Protein AF-A0A958AH69-F1 (afdb_monomer)

Structure (mmCIF, N/CA/C/O backbone):
data_AF-A0A958AH69-F1
#
_entry.id   AF-A0A958AH69-F1
#
loop_
_atom_site.group_PDB
_atom_site.id
_atom_site.type_symbol
_atom_site.label_atom_id
_atom_site.label_alt_id
_atom_site.label_comp_id
_atom_site.label_asym_id
_atom_site.label_entity_id
_atom_site.label_seq_id
_atom_site.pdbx_PDB_ins_code
_atom_site.Cartn_x
_atom_site.Cartn_y
_atom_site.Cartn_z
_atom_site.occupancy
_atom_site.B_iso_or_equiv
_atom_site.auth_seq_id
_atom_site.auth_comp_id
_atom_site.auth_asym_id
_atom_site.auth_atom_id
_atom_site.pdbx_PDB_model_num
ATOM 1 N N . MET A 1 1 ? 17.940 11.706 -36.172 1.00 47.34 1 MET A N 1
ATOM 2 C CA . MET A 1 1 ? 18.235 10.397 -35.545 1.00 47.34 1 MET A CA 1
ATOM 3 C C . MET A 1 1 ? 17.257 10.186 -34.392 1.00 47.34 1 MET A C 1
ATOM 5 O O . MET A 1 1 ? 17.503 10.653 -33.289 1.00 47.34 1 MET A O 1
ATOM 9 N N . GLU A 1 2 ? 16.115 9.539 -34.654 1.00 61.28 2 GLU A N 1
ATOM 10 C CA . GLU A 1 2 ? 15.087 9.186 -33.654 1.00 61.28 2 GLU A CA 1
ATOM 11 C C . GLU A 1 2 ? 15.521 7.996 -32.783 1.00 61.28 2 GLU A C 1
ATOM 13 O O . GLU A 1 2 ? 14.848 6.970 -32.684 1.00 61.28 2 GLU A O 1
ATOM 18 N N . ILE A 1 3 ? 16.678 8.109 -32.132 1.00 58.69 3 ILE A N 1
ATOM 19 C CA . ILE A 1 3 ? 17.158 7.053 -31.234 1.00 58.69 3 ILE A CA 1
ATOM 20 C C . ILE A 1 3 ? 16.185 6.884 -30.046 1.00 58.69 3 ILE A C 1
ATOM 22 O O . ILE A 1 3 ? 16.067 5.796 -29.497 1.00 58.69 3 ILE A O 1
ATOM 26 N N . GLY A 1 4 ? 15.396 7.910 -29.702 1.00 65.88 4 GLY A N 1
ATOM 27 C CA . GLY A 1 4 ? 14.497 7.896 -28.545 1.00 65.88 4 GLY A CA 1
ATOM 28 C C . GLY A 1 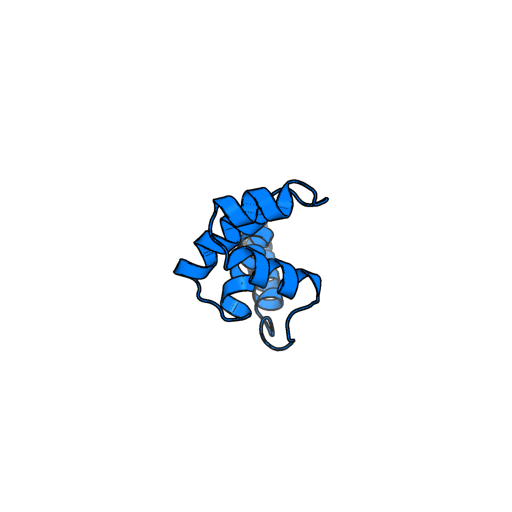4 ? 13.265 6.984 -28.640 1.00 65.88 4 GLY A C 1
ATOM 29 O O . GLY A 1 4 ? 12.793 6.529 -27.604 1.00 65.88 4 GLY A O 1
ATOM 30 N N . SER A 1 5 ? 12.731 6.688 -29.833 1.00 82.88 5 SER A N 1
ATOM 31 C CA . SER A 1 5 ? 11.445 5.969 -29.946 1.00 82.88 5 SER A CA 1
ATOM 32 C C . SER A 1 5 ? 11.568 4.484 -29.578 1.00 82.88 5 SER A C 1
ATOM 34 O O . SER A 1 5 ? 10.798 3.969 -28.770 1.00 82.88 5 SER A O 1
ATOM 36 N N . ARG A 1 6 ? 12.597 3.794 -30.086 1.00 89.38 6 ARG A N 1
ATOM 37 C CA . ARG A 1 6 ? 12.795 2.350 -29.848 1.00 89.38 6 ARG A CA 1
ATOM 38 C C . ARG A 1 6 ? 13.079 2.035 -28.379 1.00 89.38 6 ARG A C 1
ATOM 40 O O . ARG A 1 6 ? 12.509 1.092 -27.843 1.00 89.38 6 ARG A O 1
ATOM 47 N N . TRP A 1 7 ? 13.906 2.843 -27.714 1.00 92.31 7 TRP A N 1
ATOM 48 C CA . TRP A 1 7 ? 14.200 2.666 -26.289 1.00 92.31 7 TRP A CA 1
ATOM 49 C C . TRP A 1 7 ? 12.981 2.917 -25.403 1.00 92.31 7 TRP A C 1
ATOM 51 O O . TRP A 1 7 ? 12.783 2.182 -24.442 1.00 92.31 7 TRP A O 1
ATOM 61 N N . ARG A 1 8 ? 12.121 3.885 -25.753 1.00 92.38 8 ARG A N 1
ATOM 62 C CA . ARG A 1 8 ?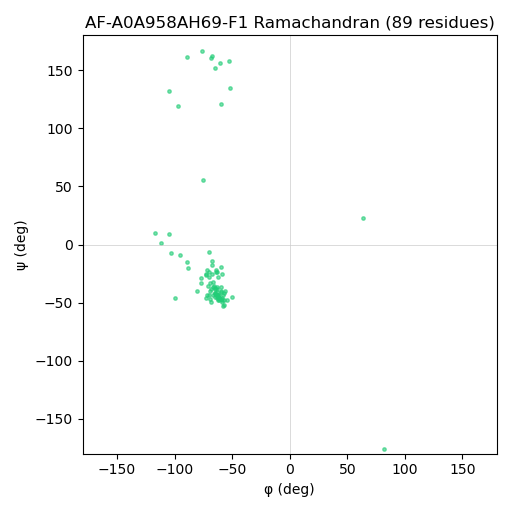 10.846 4.098 -25.048 1.00 92.38 8 ARG A CA 1
ATOM 63 C C . ARG A 1 8 ? 9.967 2.853 -25.102 1.00 92.38 8 ARG A C 1
ATOM 65 O O . ARG A 1 8 ? 9.489 2.415 -24.064 1.00 92.38 8 ARG A O 1
ATOM 72 N N . TRP A 1 9 ? 9.806 2.247 -26.277 1.00 94.25 9 TRP A N 1
ATOM 73 C CA . TRP A 1 9 ? 9.013 1.021 -26.416 1.00 94.25 9 TRP A CA 1
ATOM 74 C C . TRP A 1 9 ? 9.619 -0.172 -25.680 1.00 94.25 9 TRP A C 1
ATOM 76 O O . TRP A 1 9 ? 8.882 -0.947 -25.078 1.00 94.25 9 TRP A O 1
ATOM 86 N N . LEU A 1 10 ? 10.949 -0.299 -25.670 1.00 95.38 10 LEU A N 1
ATOM 87 C CA . LEU A 1 10 ? 11.629 -1.325 -24.876 1.00 95.38 10 LEU A CA 1
ATOM 88 C C . LEU A 1 10 ? 11.397 -1.128 -23.372 1.00 95.38 10 LEU A C 1
ATOM 90 O O . LEU A 1 10 ? 11.098 -2.097 -22.683 1.00 95.38 10 LEU A O 1
ATOM 94 N N . LEU A 1 11 ? 11.471 0.107 -22.866 1.00 93.00 11 LEU A N 1
ATOM 95 C CA . LEU A 1 11 ? 11.170 0.409 -21.462 1.00 93.00 11 LEU A CA 1
ATOM 96 C C . LEU A 1 11 ? 9.711 0.103 -21.114 1.00 93.00 11 LEU A C 1
ATOM 98 O O . LEU A 1 11 ? 9.453 -0.530 -20.096 1.00 93.00 11 LEU A O 1
ATOM 102 N N . VAL A 1 12 ? 8.766 0.484 -21.979 1.00 93.00 12 VAL A N 1
ATOM 103 C CA . VAL A 1 12 ? 7.345 0.142 -21.806 1.00 93.00 12 VAL A CA 1
ATOM 104 C C . VAL A 1 12 ? 7.161 -1.374 -21.754 1.00 93.00 12 VAL A C 1
ATOM 106 O O . VAL A 1 12 ? 6.490 -1.872 -20.855 1.00 93.00 12 VAL A O 1
ATOM 109 N N . LEU A 1 13 ? 7.795 -2.123 -22.661 1.00 95.25 13 LEU A N 1
ATOM 110 C CA . LEU A 1 13 ? 7.727 -3.583 -22.663 1.00 95.25 13 LEU A CA 1
ATOM 111 C C . LEU A 1 13 ? 8.295 -4.183 -21.370 1.00 95.25 13 LEU A C 1
ATOM 113 O O . LEU A 1 13 ? 7.679 -5.076 -20.795 1.00 95.25 13 LEU A O 1
ATOM 117 N N . ILE A 1 14 ? 9.436 -3.681 -20.890 1.00 93.81 14 ILE A N 1
ATOM 118 C CA . ILE A 1 14 ? 10.045 -4.131 -19.632 1.00 93.81 14 ILE A CA 1
ATOM 119 C C . ILE A 1 14 ? 9.107 -3.865 -18.452 1.00 93.81 14 ILE A C 1
ATOM 121 O O . ILE A 1 14 ? 8.893 -4.767 -17.647 1.00 93.81 14 ILE A O 1
ATOM 125 N N . LEU A 1 15 ? 8.511 -2.673 -18.361 1.00 91.88 15 LEU A N 1
ATOM 126 C CA . LEU A 1 15 ? 7.569 -2.333 -17.290 1.00 91.88 15 LEU A CA 1
ATOM 127 C C . LEU A 1 15 ? 6.311 -3.206 -17.339 1.00 91.88 15 LEU A C 1
ATOM 129 O O . LEU A 1 15 ? 5.867 -3.690 -16.301 1.00 91.88 15 LEU A O 1
ATOM 133 N N . LEU A 1 16 ? 5.772 -3.471 -18.532 1.00 93.12 16 LEU A N 1
ATOM 134 C CA . LEU A 1 16 ? 4.615 -4.353 -18.705 1.00 93.12 16 LEU A CA 1
ATOM 135 C C . LEU A 1 16 ? 4.9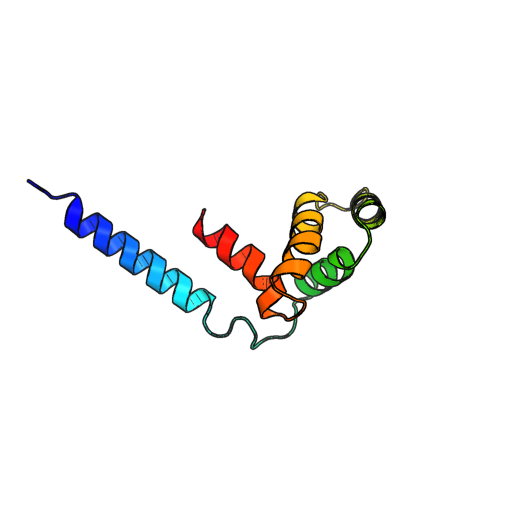28 -5.801 -18.311 1.00 93.12 16 LEU A C 1
ATOM 137 O O . LEU A 1 16 ? 4.125 -6.430 -17.626 1.00 93.12 16 LEU A O 1
ATOM 141 N N . LEU A 1 17 ? 6.097 -6.324 -18.690 1.00 95.19 17 LEU A N 1
ATOM 142 C CA . LEU A 1 17 ? 6.540 -7.659 -18.274 1.00 95.19 17 LEU A CA 1
ATOM 143 C C . LEU A 1 17 ? 6.756 -7.724 -16.759 1.00 95.19 17 LEU A C 1
ATOM 145 O O . LEU A 1 17 ? 6.296 -8.656 -16.104 1.00 95.19 17 LEU A O 1
ATOM 149 N N . ALA A 1 18 ? 7.412 -6.715 -16.191 1.00 91.88 18 ALA A N 1
ATOM 150 C CA . ALA A 1 18 ? 7.664 -6.610 -14.761 1.00 91.88 18 ALA A CA 1
ATOM 151 C C . ALA A 1 18 ? 6.361 -6.505 -13.947 1.00 91.88 18 ALA A C 1
ATOM 153 O O . ALA A 1 18 ? 6.276 -7.073 -12.855 1.00 91.88 18 ALA A O 1
ATOM 154 N N . PHE A 1 19 ? 5.349 -5.812 -14.472 1.00 93.00 19 PHE A N 1
ATOM 155 C CA . PHE A 1 19 ? 4.006 -5.759 -13.898 1.00 93.00 19 PHE A CA 1
ATOM 156 C C . PHE A 1 19 ? 3.297 -7.110 -14.004 1.00 93.00 19 PHE A C 1
ATOM 158 O O . PHE A 1 19 ? 2.824 -7.628 -12.997 1.00 93.00 19 PHE A O 1
ATOM 165 N N . GLY A 1 20 ? 3.289 -7.722 -15.193 1.00 94.31 20 GLY A N 1
ATOM 166 C CA . GLY A 1 20 ? 2.663 -9.024 -15.421 1.00 94.31 20 GLY A CA 1
ATOM 167 C C . GLY A 1 20 ? 3.218 -10.113 -14.502 1.00 94.31 20 GLY A C 1
ATOM 168 O O . GLY A 1 20 ? 2.450 -10.873 -13.921 1.00 94.31 20 GLY A O 1
ATOM 169 N N . LEU A 1 21 ? 4.537 -10.135 -14.287 1.00 94.12 21 LEU A N 1
ATOM 170 C CA . LEU A 1 21 ? 5.181 -11.068 -13.358 1.00 94.12 21 LEU A CA 1
ATOM 171 C C . LEU A 1 21 ? 4.805 -10.829 -11.889 1.00 94.12 21 LEU A C 1
ATOM 173 O O . LEU A 1 21 ? 4.746 -11.790 -11.133 1.00 94.12 21 LEU A O 1
ATOM 177 N N . ARG A 1 22 ? 4.547 -9.580 -11.475 1.00 92.50 22 ARG A N 1
ATOM 178 C CA . ARG A 1 22 ? 4.101 -9.261 -10.103 1.00 92.50 22 ARG A CA 1
ATOM 179 C C . ARG A 1 22 ? 2.629 -9.588 -9.874 1.00 92.50 22 ARG A C 1
ATOM 181 O O . ARG A 1 22 ? 2.258 -9.955 -8.768 1.00 92.50 22 ARG A O 1
ATOM 188 N N . VAL A 1 23 ? 1.799 -9.445 -10.905 1.00 95.00 23 VAL A N 1
ATOM 189 C CA . VAL A 1 23 ? 0.386 -9.854 -10.867 1.00 95.00 23 VAL A CA 1
ATOM 190 C C . VAL A 1 23 ? 0.262 -11.377 -10.857 1.00 95.00 23 VAL A C 1
ATOM 192 O O . VAL A 1 23 ? -0.627 -11.931 -10.213 1.00 95.00 23 VAL A O 1
ATOM 195 N N . HIS A 1 24 ? 1.149 -12.066 -11.575 1.00 93.62 24 HIS A N 1
ATOM 196 C CA . HIS A 1 24 ? 1.132 -13.515 -11.673 1.00 93.62 24 HIS A CA 1
ATOM 197 C C . HIS A 1 24 ? 1.291 -14.165 -10.289 1.00 93.62 24 HIS A C 1
ATOM 199 O O . HIS A 1 24 ? 2.301 -13.982 -9.614 1.00 93.62 24 HIS A O 1
ATOM 205 N N . ASN A 1 25 ? 0.299 -14.969 -9.895 1.00 92.00 25 ASN A N 1
ATOM 206 C CA . ASN A 1 25 ? 0.212 -15.661 -8.603 1.00 92.00 25 ASN A CA 1
ATOM 207 C C . ASN A 1 25 ? 0.112 -14.762 -7.359 1.00 92.00 25 ASN A C 1
ATOM 209 O O . ASN A 1 25 ? 0.396 -15.226 -6.254 1.00 92.00 25 ASN A O 1
ATOM 213 N N . LEU A 1 26 ? -0.353 -13.518 -7.504 1.00 92.75 26 LEU A N 1
ATOM 214 C CA . LEU A 1 26 ? -0.470 -12.575 -6.385 1.00 92.75 26 LEU A CA 1
ATOM 215 C C . LEU A 1 26 ? -1.396 -13.056 -5.247 1.00 92.75 26 LEU A C 1
ATOM 217 O O . LEU A 1 26 ? -1.291 -12.551 -4.139 1.00 92.75 26 LEU A O 1
ATOM 221 N N . GLU A 1 27 ? -2.282 -14.023 -5.489 1.00 93.06 27 GLU A N 1
ATOM 222 C CA . GLU A 1 27 ? -3.293 -14.523 -4.531 1.00 93.06 27 GLU A CA 1
ATOM 223 C C . GLU A 1 27 ? -3.026 -15.959 -4.061 1.00 93.06 27 GLU A C 1
ATOM 225 O O . GLU A 1 27 ? -3.838 -16.558 -3.365 1.00 93.06 27 GLU A O 1
ATOM 230 N N . VAL A 1 28 ? -1.932 -16.571 -4.521 1.00 92.06 28 VAL A N 1
ATOM 231 C CA . VAL A 1 28 ? -1.712 -18.012 -4.318 1.00 92.06 28 VAL A CA 1
ATOM 232 C C . VAL A 1 28 ? -1.254 -18.319 -2.892 1.00 92.06 28 VAL A C 1
ATOM 234 O O . VAL A 1 28 ? -1.498 -19.413 -2.386 1.00 92.06 28 VAL A O 1
ATOM 237 N N . GLN A 1 29 ? -0.571 -17.374 -2.248 1.00 91.88 29 GLN A N 1
ATOM 238 C CA . GLN A 1 29 ? -0.073 -17.529 -0.886 1.00 91.88 29 GLN A CA 1
ATOM 239 C C . GLN A 1 29 ? -0.920 -16.735 0.092 1.00 91.88 29 GLN A C 1
ATOM 241 O O . GLN A 1 29 ? -1.074 -15.532 -0.097 1.00 91.88 29 GLN A O 1
ATOM 246 N N . SER A 1 30 ? -1.319 -17.375 1.193 1.00 94.81 30 SER A N 1
ATOM 247 C CA . SER A 1 30 ? -1.926 -16.680 2.327 1.00 94.81 30 SER A CA 1
ATOM 248 C C . SER A 1 30 ? -1.078 -15.509 2.818 1.00 94.81 30 SER A C 1
ATOM 250 O O . SER A 1 30 ? 0.136 -15.472 2.595 1.00 94.81 30 SER A O 1
ATOM 252 N N . PHE A 1 31 ? -1.716 -14.564 3.509 1.00 96.25 31 PHE A N 1
ATOM 253 C CA . PHE A 1 31 ? -1.018 -13.402 4.046 1.00 96.25 31 PHE A CA 1
ATOM 254 C C . PHE A 1 31 ? 0.211 -13.771 4.872 1.00 96.25 31 PHE A C 1
ATOM 256 O O . PHE A 1 31 ? 0.171 -14.626 5.762 1.00 96.25 31 PHE A O 1
ATOM 263 N N . TRP A 1 32 ? 1.290 -13.046 4.603 1.00 96.06 32 TRP A N 1
ATOM 264 C CA . TRP A 1 32 ? 2.433 -12.990 5.496 1.00 96.06 32 TRP A CA 1
ATOM 265 C C . TRP A 1 32 ? 2.034 -12.277 6.793 1.00 96.06 32 TRP A C 1
ATOM 267 O O . TRP A 1 32 ? 1.002 -11.608 6.873 1.00 96.06 32 TRP A O 1
ATOM 277 N N . ASN A 1 33 ? 2.827 -12.441 7.852 1.00 96.38 33 ASN A N 1
ATOM 278 C CA . ASN A 1 33 ? 2.463 -11.922 9.172 1.00 96.38 33 ASN A CA 1
ATOM 279 C C . ASN A 1 33 ? 2.231 -10.396 9.163 1.00 96.38 33 ASN A C 1
ATOM 281 O O . ASN A 1 33 ? 1.267 -9.900 9.738 1.00 96.38 33 ASN A O 1
ATOM 285 N N . ASP A 1 34 ? 3.095 -9.640 8.499 1.00 94.62 34 ASP A N 1
ATOM 286 C CA . ASP A 1 34 ? 2.985 -8.189 8.338 1.00 94.62 34 ASP A CA 1
ATOM 287 C C . ASP A 1 34 ? 1.806 -7.774 7.440 1.00 94.62 34 ASP A C 1
ATOM 289 O O . ASP A 1 34 ? 1.093 -6.820 7.768 1.00 94.62 34 ASP A O 1
ATOM 293 N N . GLU A 1 35 ? 1.534 -8.521 6.366 1.00 96.75 35 GLU A N 1
ATOM 294 C CA . GLU A 1 35 ? 0.345 -8.328 5.525 1.00 96.75 35 GLU A CA 1
ATOM 295 C C . GLU A 1 35 ? -0.944 -8.540 6.329 1.00 96.75 35 GLU A C 1
ATOM 297 O O . GLU A 1 35 ? -1.850 -7.709 6.279 1.00 96.75 35 GLU A O 1
ATOM 302 N N . GLY A 1 36 ? -1.012 -9.608 7.128 1.00 96.50 36 GLY A N 1
ATOM 303 C CA . GLY A 1 36 ? -2.164 -9.923 7.972 1.00 96.50 36 GLY A CA 1
ATOM 304 C C . GLY A 1 36 ? -2.393 -8.877 9.067 1.00 96.50 36 GLY A C 1
ATOM 305 O O . GLY A 1 36 ? -3.527 -8.446 9.286 1.00 96.50 36 GLY A O 1
ATOM 306 N N . ASN A 1 37 ? -1.321 -8.404 9.712 1.00 95.25 37 ASN A N 1
ATOM 307 C CA . ASN A 1 37 ? -1.401 -7.301 10.675 1.00 95.25 37 ASN A CA 1
ATOM 308 C C . ASN A 1 37 ? -1.893 -6.009 10.009 1.00 95.25 37 ASN A C 1
ATOM 310 O O . ASN A 1 37 ? -2.777 -5.335 10.542 1.00 95.25 37 ASN A O 1
ATOM 314 N N . SER A 1 38 ? -1.382 -5.698 8.816 1.00 96.44 38 SER A N 1
ATOM 315 C CA . SER A 1 38 ? -1.814 -4.536 8.035 1.00 96.44 38 SER A CA 1
ATOM 316 C C . SER A 1 38 ? -3.282 -4.624 7.633 1.00 96.44 38 SER A C 1
ATOM 318 O O . SER A 1 38 ? -4.029 -3.664 7.834 1.00 96.44 38 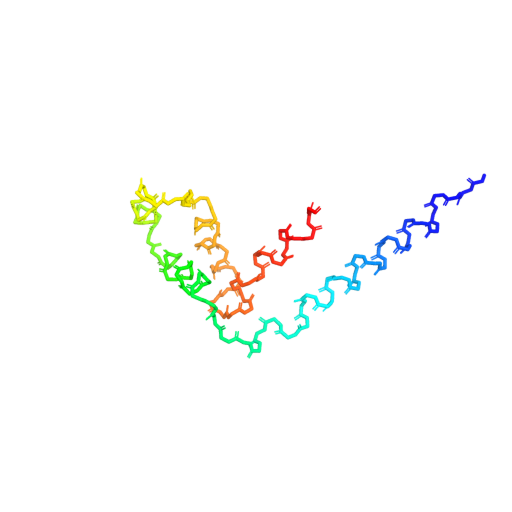SER A O 1
ATOM 320 N N . ALA A 1 39 ? -3.717 -5.785 7.136 1.00 97.19 39 ALA A N 1
ATOM 321 C CA . ALA A 1 39 ? -5.105 -6.054 6.786 1.00 97.19 39 ALA A CA 1
ATOM 322 C C . ALA A 1 39 ? -6.017 -5.835 8.001 1.00 97.19 39 ALA A C 1
ATOM 324 O O . ALA A 1 39 ? -6.939 -5.018 7.944 1.00 97.19 39 ALA A O 1
ATOM 325 N N . ARG A 1 40 ? -5.688 -6.454 9.142 1.00 96.50 40 ARG A N 1
ATOM 326 C CA . ARG A 1 40 ? -6.485 -6.361 10.371 1.00 96.50 40 ARG A CA 1
ATOM 327 C C . ARG A 1 40 ? -6.534 -4.952 10.957 1.00 96.50 40 ARG A C 1
ATOM 329 O O . ARG A 1 40 ? -7.569 -4.543 11.483 1.00 96.50 40 ARG A O 1
ATOM 336 N N . LEU A 1 41 ? -5.437 -4.200 10.904 1.00 96.12 41 LEU A N 1
ATOM 337 C CA . LEU A 1 41 ? -5.426 -2.812 11.367 1.00 96.12 41 LEU A CA 1
ATOM 338 C C . LEU A 1 41 ? -6.262 -1.921 10.438 1.00 96.12 41 LEU A C 1
ATOM 340 O O . LEU A 1 41 ? -7.034 -1.093 10.919 1.00 96.12 41 LEU A O 1
ATOM 344 N N . SER A 1 42 ? -6.183 -2.146 9.123 1.00 97.12 42 SER A N 1
ATOM 345 C CA . SER A 1 42 ? -6.938 -1.390 8.118 1.00 97.12 42 SER A CA 1
ATOM 346 C C . SER A 1 42 ? -8.454 -1.617 8.163 1.00 97.12 42 SER A C 1
ATOM 348 O O . SER A 1 42 ? -9.195 -0.827 7.590 1.00 97.12 42 SER A O 1
ATOM 350 N N . GLU A 1 43 ? -8.948 -2.640 8.864 1.00 97.12 43 GLU A N 1
ATOM 351 C CA . GLU A 1 43 ? -10.385 -2.845 9.115 1.00 97.12 43 GLU A CA 1
ATOM 352 C C . GLU A 1 43 ? -10.972 -1.836 10.111 1.00 97.12 43 GLU A C 1
ATOM 354 O O . GLU A 1 43 ? -12.186 -1.627 10.152 1.00 97.12 43 GLU A O 1
ATOM 359 N N . ARG A 1 44 ? -10.127 -1.222 10.946 1.00 96.75 44 ARG A N 1
ATOM 360 C CA . ARG A 1 44 ? -10.577 -0.363 12.044 1.00 96.75 44 ARG A CA 1
ATOM 361 C C . ARG A 1 44 ? -11.037 1.010 11.547 1.00 96.75 44 ARG A C 1
ATOM 363 O O . ARG A 1 44 ? -10.785 1.423 10.416 1.00 96.75 44 ARG A O 1
ATOM 370 N N . SER A 1 45 ? -11.717 1.749 12.422 1.00 97.12 45 SER A N 1
ATOM 371 C CA . SER A 1 45 ? -12.023 3.157 12.166 1.00 97.12 45 SER A CA 1
ATOM 372 C C . SER A 1 45 ? -10.736 3.990 12.119 1.00 97.12 45 SER A C 1
ATOM 374 O O . SER A 1 45 ? -9.750 3.661 12.775 1.00 97.12 45 SER A O 1
ATOM 376 N N . ILE A 1 46 ? -10.751 5.098 11.372 1.00 97.12 46 ILE A N 1
ATOM 377 C CA . ILE A 1 46 ? -9.588 5.992 11.231 1.00 97.12 46 ILE A CA 1
ATOM 378 C C . ILE A 1 46 ? -8.978 6.397 12.591 1.00 97.12 46 ILE A C 1
ATOM 380 O O . ILE A 1 46 ? -7.760 6.282 12.726 1.00 97.12 46 ILE A O 1
ATOM 384 N N . PRO A 1 47 ? -9.758 6.793 13.623 1.00 97.44 47 PRO A N 1
ATOM 385 C CA . PRO A 1 47 ? -9.192 7.106 14.936 1.00 97.44 47 PRO A CA 1
ATOM 386 C C . PRO A 1 47 ? -8.445 5.927 15.569 1.00 97.44 47 PRO A C 1
ATOM 388 O O . PRO A 1 47 ? -7.361 6.119 16.106 1.00 97.44 47 PRO A O 1
ATOM 391 N N . LEU A 1 48 ? -8.976 4.707 15.443 1.00 97.19 48 LEU A N 1
ATOM 392 C CA . LEU A 1 48 ? -8.353 3.497 15.985 1.00 97.19 48 LEU A CA 1
ATOM 393 C C . LEU A 1 48 ? -7.104 3.066 15.204 1.00 97.19 48 LEU A C 1
ATOM 395 O O . LEU A 1 48 ? -6.233 2.408 15.769 1.00 97.19 48 LEU A O 1
ATOM 399 N N . ILE A 1 49 ? -7.004 3.412 13.917 1.00 97.56 49 ILE A N 1
ATOM 400 C CA . ILE A 1 49 ? -5.774 3.227 13.132 1.00 97.56 49 ILE A CA 1
ATOM 401 C C . ILE A 1 49 ? -4.693 4.186 13.632 1.00 97.56 49 ILE A C 1
ATOM 403 O O . ILE A 1 49 ? -3.560 3.770 13.864 1.00 97.56 49 ILE A O 1
ATOM 407 N N . ILE A 1 50 ? -5.042 5.462 13.820 1.00 97.00 50 ILE A N 1
ATOM 408 C CA . ILE A 1 50 ? -4.112 6.479 14.326 1.00 97.00 50 ILE A CA 1
ATOM 409 C C . ILE A 1 50 ? -3.642 6.106 15.734 1.00 97.00 50 ILE A C 1
ATOM 411 O O . ILE A 1 50 ? -2.445 6.093 15.991 1.00 97.00 50 ILE A O 1
ATOM 415 N N . GLU A 1 51 ? -4.563 5.740 16.623 1.00 95.81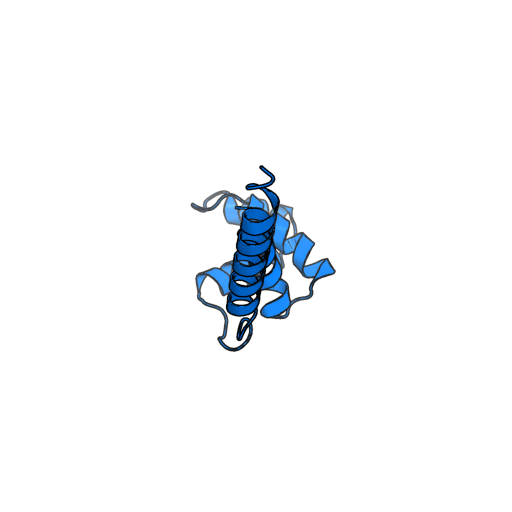 51 GLU A N 1
ATOM 416 C CA . GLU A 1 51 ? -4.235 5.285 17.974 1.00 95.81 51 GLU A CA 1
ATOM 417 C C . GLU A 1 51 ? -3.368 4.020 17.950 1.00 95.81 51 GLU A C 1
ATOM 419 O O . GLU A 1 51 ? -2.326 3.971 18.598 1.00 95.81 51 GLU A O 1
ATOM 424 N N . GLY A 1 52 ? -3.748 3.020 17.148 1.00 91.38 52 GLY A N 1
ATOM 425 C CA . GLY A 1 52 ? -3.028 1.750 17.048 1.00 91.38 52 GLY A CA 1
ATOM 426 C C . GLY A 1 52 ? -1.609 1.871 16.489 1.00 91.38 52 GLY A C 1
ATOM 427 O O . GLY A 1 52 ? -0.787 1.003 16.752 1.00 91.38 52 GLY A O 1
ATOM 428 N N . THR A 1 53 ? -1.315 2.944 15.753 1.00 94.69 53 THR A N 1
ATOM 429 C CA . THR A 1 53 ? 0.017 3.225 15.189 1.00 94.69 53 THR A CA 1
ATOM 430 C C . THR A 1 53 ? 0.780 4.299 15.961 1.00 94.69 53 THR A C 1
ATOM 432 O O . THR A 1 53 ? 1.963 4.502 15.709 1.00 94.69 53 THR A O 1
ATOM 435 N N . ALA A 1 54 ? 0.156 4.963 16.941 1.00 92.75 54 ALA A N 1
ATOM 436 C CA . ALA A 1 54 ? 0.772 6.055 17.700 1.00 92.75 54 ALA A CA 1
ATOM 437 C C . ALA A 1 54 ? 1.989 5.612 18.530 1.00 92.75 54 ALA A C 1
ATOM 439 O O . ALA A 1 54 ? 2.837 6.432 18.871 1.00 92.75 54 ALA A O 1
ATOM 440 N N . SER A 1 55 ? 2.065 4.326 18.878 1.00 88.81 55 SER A N 1
ATOM 441 C CA . SER A 1 55 ? 3.204 3.709 19.575 1.00 88.81 55 SER A CA 1
ATOM 442 C C . SER A 1 55 ? 3.902 2.627 18.742 1.00 88.81 55 SER A C 1
ATOM 444 O O . SER A 1 55 ? 4.734 1.896 19.274 1.00 88.81 55 SER A O 1
ATOM 446 N N . ASP A 1 56 ? 3.558 2.509 17.456 1.00 89.12 56 ASP A N 1
ATOM 447 C CA . ASP A 1 56 ? 4.198 1.577 16.524 1.00 89.12 56 ASP A CA 1
ATOM 448 C C . ASP A 1 56 ? 5.411 2.238 15.846 1.00 89.12 56 ASP A C 1
ATOM 450 O O . ASP A 1 56 ? 5.552 3.461 15.817 1.00 89.12 56 ASP A O 1
ATOM 454 N N . ILE A 1 57 ? 6.298 1.422 15.280 1.00 90.31 57 ILE A N 1
ATOM 455 C CA . ILE A 1 57 ? 7.440 1.884 14.480 1.00 90.31 57 ILE A CA 1
ATOM 456 C C . ILE A 1 57 ? 6.966 2.397 13.105 1.00 90.31 57 ILE A C 1
ATOM 458 O O . ILE A 1 57 ? 7.627 3.241 12.498 1.00 90.31 57 ILE A O 1
ATOM 462 N N . HIS A 1 58 ? 5.821 1.918 12.610 1.00 90.88 58 HIS A N 1
ATOM 463 C CA . HIS A 1 58 ? 5.277 2.239 11.294 1.00 90.88 58 HIS A CA 1
ATOM 464 C C . HIS A 1 58 ? 4.225 3.360 11.371 1.00 90.88 58 HIS A C 1
ATOM 466 O O . HIS A 1 58 ? 3.169 3.176 11.982 1.00 90.88 58 HIS A O 1
ATOM 472 N N . PRO A 1 59 ? 4.447 4.502 10.691 1.00 94.00 59 PRO A N 1
ATOM 473 C CA . PRO A 1 59 ? 3.476 5.592 10.637 1.00 94.00 59 PRO A CA 1
ATOM 474 C C . PRO A 1 59 ? 2.128 5.189 10.001 1.00 94.00 59 PRO A C 1
ATOM 476 O O . PRO A 1 59 ? 2.077 4.299 9.148 1.00 94.00 59 PRO A O 1
ATOM 479 N N . PRO A 1 60 ? 1.028 5.905 10.313 1.00 96.56 60 PRO A N 1
ATOM 480 C CA . PRO A 1 60 ? -0.334 5.501 9.945 1.00 96.56 60 PRO A CA 1
ATOM 481 C C . PRO A 1 60 ? -0.645 5.528 8.445 1.00 96.56 60 PRO A C 1
ATOM 483 O O . PRO A 1 60 ? -1.644 4.944 8.029 1.00 96.56 60 PRO A O 1
ATOM 486 N N . LEU A 1 61 ? 0.149 6.230 7.627 1.00 96.38 61 LEU A N 1
ATOM 487 C CA . LEU A 1 61 ? -0.221 6.566 6.248 1.00 96.38 61 LEU A CA 1
ATOM 488 C C . LEU A 1 61 ? -0.598 5.333 5.418 1.00 96.38 61 LEU A C 1
ATOM 490 O O . LEU A 1 61 ? -1.637 5.339 4.763 1.00 96.38 61 LEU A O 1
ATOM 494 N N . TYR A 1 62 ? 0.214 4.277 5.473 1.00 96.69 62 TYR A N 1
ATOM 495 C CA . TYR A 1 62 ? -0.053 3.057 4.715 1.00 96.69 62 TYR A CA 1
ATOM 496 C C . TYR A 1 62 ? -1.377 2.403 5.136 1.00 96.69 62 TYR A C 1
ATOM 498 O O . TYR A 1 62 ? -2.211 2.097 4.289 1.00 96.69 62 TYR A O 1
ATOM 506 N N . TYR A 1 63 ? -1.623 2.274 6.440 1.00 97.50 63 TYR A N 1
ATOM 507 C CA . TYR A 1 63 ? -2.850 1.678 6.975 1.00 97.50 63 TYR A CA 1
ATOM 508 C C . TYR A 1 63 ? -4.099 2.508 6.653 1.00 97.50 63 TYR A C 1
ATOM 510 O O . TYR A 1 63 ? -5.159 1.949 6.374 1.00 97.50 63 TYR A O 1
ATOM 518 N N . LEU A 1 64 ? -3.978 3.840 6.653 1.00 98.19 64 LEU A N 1
ATOM 519 C CA . LEU A 1 64 ? -5.053 4.750 6.254 1.00 98.19 64 LEU A CA 1
ATOM 520 C C . LEU A 1 64 ? -5.372 4.627 4.762 1.00 98.19 64 LEU A C 1
ATOM 522 O O . LEU A 1 64 ? -6.543 4.568 4.387 1.00 98.19 64 LEU A O 1
ATOM 526 N N . LEU A 1 65 ? -4.345 4.548 3.911 1.00 98.12 65 LEU A N 1
ATOM 527 C CA . LEU A 1 65 ? -4.531 4.299 2.483 1.00 98.12 65 LEU A CA 1
ATOM 528 C C . LEU A 1 65 ? -5.182 2.936 2.253 1.00 98.12 65 LEU A C 1
ATOM 530 O O . LEU A 1 65 ? -6.156 2.857 1.510 1.00 98.12 65 LEU A O 1
ATOM 534 N N . LEU A 1 66 ? -4.721 1.892 2.944 1.00 98.31 66 LEU A N 1
ATOM 535 C CA . LEU A 1 66 ? -5.279 0.546 2.838 1.00 98.31 66 LEU A CA 1
ATOM 536 C C . LEU A 1 66 ? -6.742 0.483 3.316 1.00 98.31 66 LEU A C 1
ATOM 538 O O . LEU A 1 66 ? -7.567 -0.143 2.653 1.00 98.31 66 LEU A O 1
ATOM 542 N N . ASN A 1 67 ? -7.105 1.206 4.385 1.00 98.19 67 ASN A N 1
ATOM 543 C CA . ASN A 1 67 ? -8.491 1.331 4.866 1.00 98.19 67 ASN A CA 1
ATOM 544 C C . ASN A 1 67 ? -9.435 1.930 3.815 1.00 98.19 67 ASN A C 1
ATOM 546 O O . ASN A 1 67 ? -10.601 1.540 3.723 1.00 98.19 67 ASN A O 1
ATOM 550 N N . GLN A 1 68 ? -8.951 2.887 3.025 1.00 98.12 68 GLN A N 1
ATOM 551 C CA . GLN A 1 68 ? -9.731 3.475 1.938 1.00 98.12 68 GLN A CA 1
ATOM 552 C C . GLN A 1 68 ? -9.710 2.584 0.696 1.00 98.12 68 GLN A C 1
ATOM 554 O O . GLN A 1 68 ? -10.743 2.403 0.055 1.00 98.12 68 GLN A O 1
ATOM 559 N N . TRP A 1 69 ? -8.562 1.988 0.388 1.00 98.31 69 TRP A N 1
ATOM 560 C CA . TRP A 1 69 ? -8.365 1.142 -0.780 1.00 98.31 69 TRP A CA 1
ATOM 561 C C . TRP A 1 69 ? -9.233 -0.110 -0.743 1.00 98.31 69 TRP A C 1
ATOM 563 O O . TRP A 1 69 ? -9.892 -0.424 -1.732 1.00 98.31 69 TRP A O 1
ATOM 573 N N . ARG A 1 70 ? -9.332 -0.772 0.415 1.00 97.31 70 ARG A N 1
ATOM 574 C CA . ARG A 1 70 ? -10.183 -1.959 0.589 1.00 97.31 70 ARG A CA 1
ATOM 575 C C . ARG A 1 70 ? -11.663 -1.697 0.289 1.00 97.31 70 ARG A C 1
ATOM 577 O O . ARG A 1 70 ? -12.372 -2.594 -0.145 1.00 97.31 70 ARG A O 1
ATOM 584 N N . LYS A 1 71 ? -12.138 -0.449 0.423 1.00 96.81 71 LYS A N 1
ATOM 585 C CA . LYS A 1 71 ? -13.513 -0.05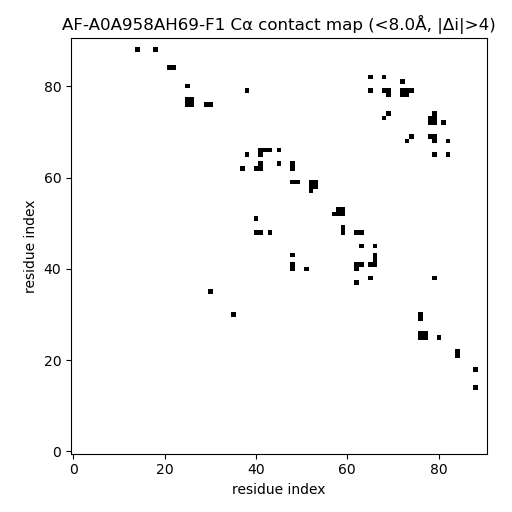8 0.042 1.00 96.81 71 LYS A CA 1
ATOM 586 C C . LYS A 1 71 ? -13.729 -0.059 -1.475 1.00 96.81 71 LYS A C 1
ATOM 588 O O . LYS A 1 71 ? -14.867 -0.153 -1.918 1.00 96.81 71 LYS A O 1
ATOM 593 N N . LEU A 1 72 ? -12.654 0.077 -2.251 1.00 97.25 72 LEU A N 1
ATOM 594 C CA . LEU A 1 72 ? -12.671 0.111 -3.714 1.00 97.25 72 LEU A CA 1
ATOM 595 C C . LEU A 1 72 ? -12.297 -1.248 -4.316 1.00 97.25 72 LEU A C 1
ATOM 597 O O . LEU A 1 72 ? -12.961 -1.713 -5.235 1.00 97.25 72 LEU A O 1
ATOM 601 N N . ALA A 1 73 ? -11.239 -1.875 -3.798 1.00 97.00 73 ALA A N 1
ATOM 602 C CA . ALA A 1 73 ? -10.665 -3.111 -4.329 1.00 97.00 73 ALA A CA 1
ATOM 603 C C . ALA A 1 73 ? -11.176 -4.386 -3.631 1.00 97.00 73 ALA A C 1
ATOM 605 O O . ALA A 1 73 ? -10.914 -5.490 -4.106 1.00 97.00 73 ALA A O 1
ATOM 606 N N . GLY A 1 74 ? -11.912 -4.242 -2.525 1.00 96.62 74 GLY A N 1
ATOM 607 C CA . GLY A 1 74 ? -12.397 -5.349 -1.707 1.00 96.62 74 GLY A CA 1
ATOM 608 C C . GLY A 1 74 ? -11.358 -5.889 -0.721 1.00 96.62 74 GLY A C 1
ATOM 609 O O . GLY A 1 74 ? -10.250 -5.369 -0.593 1.00 96.62 74 GLY A O 1
ATOM 610 N N . ASP A 1 75 ? -11.755 -6.959 -0.030 1.00 96.00 75 ASP A N 1
ATOM 611 C CA . ASP A 1 75 ? -11.017 -7.577 1.082 1.00 96.00 75 ASP A CA 1
ATOM 612 C C . ASP A 1 75 ? -10.310 -8.887 0.720 1.00 96.00 75 ASP A C 1
ATOM 614 O O . ASP A 1 75 ? -9.807 -9.592 1.593 1.00 96.00 75 ASP A O 1
ATOM 618 N N . SER A 1 76 ? -10.273 -9.236 -0.567 1.00 95.50 76 SER A N 1
ATOM 619 C CA . SER A 1 76 ? -9.471 -10.367 -1.026 1.00 95.50 76 SER A CA 1
ATOM 620 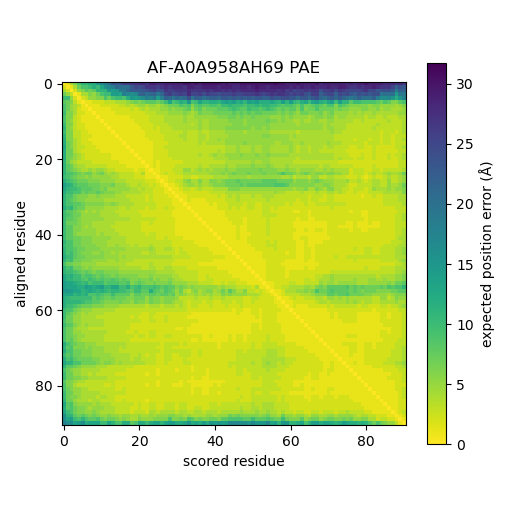C C . SER A 1 76 ? -7.978 -10.062 -0.902 1.00 95.50 76 SER A C 1
ATOM 622 O O . SER A 1 76 ? -7.560 -8.901 -0.877 1.00 95.50 76 SER A O 1
ATOM 624 N N . GLU A 1 77 ? -7.149 -11.105 -0.892 1.00 95.75 77 GLU A N 1
ATOM 625 C CA . GLU A 1 77 ? -5.692 -10.942 -0.898 1.00 95.75 77 GLU A CA 1
ATOM 626 C C . GLU A 1 77 ? -5.218 -10.117 -2.094 1.00 95.75 77 GLU A C 1
ATOM 628 O O . GLU A 1 77 ? -4.387 -9.223 -1.938 1.00 95.75 77 GLU A O 1
ATOM 633 N N . PHE A 1 78 ? -5.815 -10.343 -3.268 1.00 96.50 78 PHE A N 1
ATOM 634 C CA . PHE A 1 78 ? -5.591 -9.503 -4.440 1.00 96.50 78 PHE A CA 1
ATOM 635 C C . PHE A 1 78 ? -5.955 -8.044 -4.186 1.00 96.50 78 PHE A C 1
ATOM 637 O O . PHE A 1 78 ? -5.165 -7.149 -4.479 1.00 96.50 78 PHE A O 1
ATOM 644 N N . GLY A 1 79 ? -7.149 -7.800 -3.638 1.00 96.88 79 GLY A N 1
ATOM 645 C CA . GLY A 1 79 ? -7.662 -6.461 -3.375 1.00 96.88 79 GLY A CA 1
ATOM 646 C C . GLY A 1 79 ? -6.711 -5.671 -2.485 1.00 96.88 79 GLY A C 1
ATOM 647 O O . GLY A 1 79 ? -6.315 -4.560 -2.840 1.00 96.88 79 GLY A O 1
ATOM 648 N N . LEU A 1 80 ? -6.245 -6.279 -1.394 1.00 97.56 80 LEU A N 1
ATOM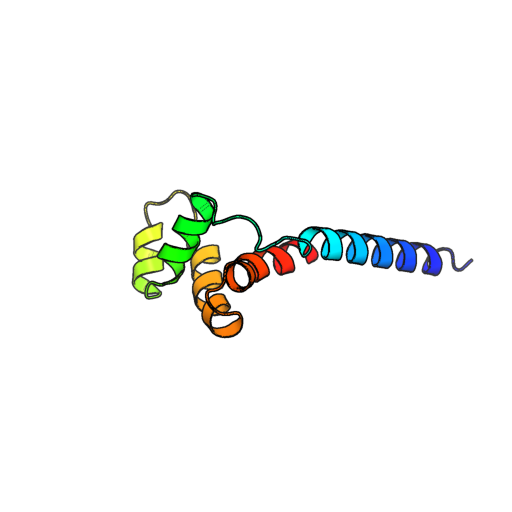 649 C CA . LEU A 1 80 ? -5.315 -5.632 -0.470 1.00 97.56 80 LEU A CA 1
ATOM 650 C C . LEU A 1 80 ? -3.903 -5.480 -1.062 1.00 97.56 80 LEU A C 1
ATOM 652 O O . LEU A 1 80 ? -3.327 -4.393 -0.982 1.00 97.56 80 LEU A O 1
ATOM 656 N N . ARG A 1 81 ? -3.359 -6.511 -1.725 1.00 97.44 81 ARG A N 1
ATOM 657 C CA . ARG A 1 81 ? -2.025 -6.453 -2.362 1.00 97.44 81 ARG A CA 1
ATOM 658 C C . ARG A 1 81 ? -1.975 -5.494 -3.552 1.00 97.44 81 ARG A C 1
ATOM 660 O O . ARG A 1 81 ? -0.910 -4.955 -3.860 1.00 97.44 81 ARG A O 1
ATOM 667 N N . SER A 1 82 ? -3.111 -5.235 -4.204 1.00 96.38 82 SER A N 1
ATOM 668 C CA . SER A 1 82 ? -3.172 -4.364 -5.381 1.00 96.38 82 SER A CA 1
ATOM 669 C C . SER A 1 82 ? -2.755 -2.918 -5.085 1.00 96.38 82 SER A C 1
ATOM 671 O O . SER A 1 82 ? -2.180 -2.275 -5.959 1.00 96.38 82 SER A O 1
ATOM 673 N N . LEU A 1 83 ? -2.933 -2.424 -3.850 1.00 97.06 83 LEU A N 1
ATOM 674 C CA . LEU A 1 83 ? -2.434 -1.103 -3.447 1.00 97.06 83 LEU A CA 1
ATOM 675 C C . LEU A 1 83 ? -0.913 -1.005 -3.647 1.00 97.06 83 LEU A C 1
ATOM 677 O O . LEU A 1 83 ? -0.420 -0.103 -4.328 1.00 97.06 83 LEU A O 1
ATOM 681 N N . SER A 1 84 ? -0.180 -1.967 -3.085 1.00 95.75 84 SER A N 1
ATOM 682 C CA . SER A 1 84 ? 1.281 -2.046 -3.181 1.00 95.75 84 SER A CA 1
ATOM 683 C C . SER A 1 84 ? 1.744 -2.383 -4.597 1.00 95.75 84 SER A C 1
ATOM 685 O O . SER A 1 84 ? 2.766 -1.867 -5.045 1.00 95.75 84 SER A O 1
ATOM 687 N N . LEU A 1 85 ? 0.970 -3.187 -5.335 1.00 94.44 85 LEU A N 1
ATOM 688 C CA . LEU A 1 85 ? 1.222 -3.477 -6.746 1.00 94.44 85 LEU A CA 1
ATOM 689 C C . LEU A 1 85 ? 1.215 -2.197 -7.603 1.00 94.44 85 LEU A C 1
ATOM 691 O O . LEU A 1 85 ? 2.126 -2.006 -8.407 1.00 94.44 85 LEU A O 1
ATOM 695 N N . PHE A 1 86 ? 0.219 -1.318 -7.432 1.00 92.06 86 PHE A N 1
ATOM 696 C CA . PHE A 1 86 ? 0.148 -0.051 -8.169 1.00 92.06 86 PHE A CA 1
ATOM 697 C C . PHE A 1 86 ? 1.226 0.935 -7.720 1.00 92.06 86 PHE A C 1
ATOM 699 O O . PHE A 1 86 ? 1.873 1.554 -8.565 1.00 92.06 86 PHE A O 1
ATOM 706 N N . ALA A 1 87 ? 1.454 1.060 -6.409 1.00 92.50 87 ALA A N 1
ATOM 707 C CA . ALA A 1 87 ? 2.502 1.928 -5.876 1.00 92.50 87 ALA A CA 1
ATOM 708 C C . ALA A 1 87 ? 3.893 1.523 -6.394 1.00 92.50 87 ALA A C 1
ATOM 710 O O . ALA A 1 87 ? 4.674 2.384 -6.792 1.00 92.50 87 ALA A O 1
ATOM 711 N N . GLY A 1 88 ? 4.172 0.219 -6.477 1.00 90.06 88 GLY A N 1
ATOM 712 C CA . GLY A 1 88 ? 5.424 -0.318 -7.013 1.00 90.06 88 GLY A CA 1
ATOM 713 C C . GLY A 1 88 ? 5.614 -0.150 -8.524 1.00 90.06 88 GLY A C 1
ATOM 714 O O . GLY A 1 88 ? 6.681 -0.485 -9.025 1.00 90.06 88 GLY A O 1
ATOM 715 N N . LEU A 1 89 ? 4.608 0.335 -9.262 1.00 85.44 89 LEU A N 1
ATOM 716 C CA . LEU A 1 89 ? 4.750 0.700 -10.677 1.00 85.44 89 LEU A CA 1
ATOM 717 C C . LEU A 1 89 ? 5.203 2.159 -10.864 1.00 85.44 89 LEU A C 1
ATOM 719 O O . LEU A 1 89 ? 5.684 2.520 -11.936 1.00 85.44 89 LEU A O 1
ATOM 723 N N . LEU A 1 90 ? 5.003 3.001 -9.844 1.00 82.38 90 LEU A N 1
ATOM 724 C CA . LEU A 1 90 ? 5.308 4.436 -9.874 1.00 82.38 90 LEU A CA 1
ATOM 725 C C . LEU A 1 90 ? 6.741 4.766 -9.429 1.00 82.38 90 LEU A C 1
ATOM 727 O O . LEU A 1 90 ? 7.186 5.893 -9.646 1.00 82.38 90 LEU A O 1
ATOM 731 N N . VAL A 1 91 ? 7.428 3.816 -8.791 1.00 65.38 91 VAL A N 1
ATOM 732 C CA . VAL A 1 91 ? 8.759 3.964 -8.180 1.00 65.38 91 VAL A CA 1
ATOM 733 C C . VAL A 1 91 ? 9.743 3.035 -8.874 1.00 65.38 91 VAL A C 1
ATOM 735 O O . VAL A 1 91 ? 10.859 3.504 -9.183 1.00 65.38 91 VAL A O 1
#

Secondary structure (DSSP, 8-state):
--HHHHHHHHHHHHHHHHHHHHHTTTTSSPPPHHHHHHHHHHTS-HHHHHHHHTTSSS-THHHHHHHHHHHHH-SSHHHHHHHHHHHHHH-

Sequence (91 aa):
MEIGSRWRWLLVLILLLAFGLRVHNLEVQSFWNDEGNSARLSERSIPLIIEGTASDIHPPLYYLLLNQWRKLAGDSEFGLRSLSLFAGLLV

Radius of gyration: 17.11 Å; Cα contacts (8 Å, |Δi|>4): 51; chains: 1; bounding box: 32×28×55 Å

Solvent-accessible surface area (backbone atoms only — not compa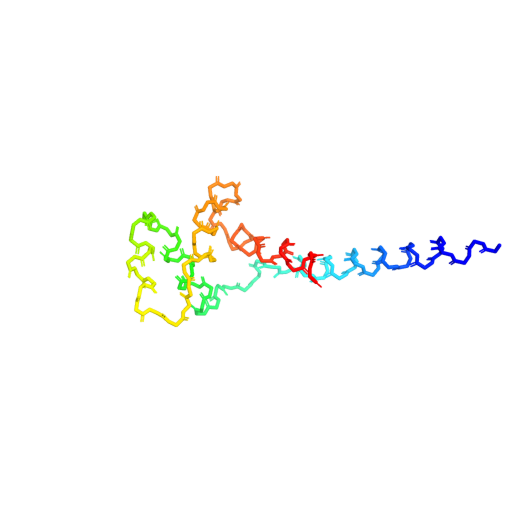rable to full-atom values): 5294 Å² total; per-residue (Å²): 133,79,69,65,60,62,54,51,54,50,52,52,49,50,50,52,51,57,46,52,59,60,57,55,70,56,62,75,62,77,73,51,74,68,54,45,51,45,54,61,47,22,71,48,56,71,69,55,35,47,59,67,25,70,84,46,95,57,72,44,64,64,41,56,50,46,40,55,43,32,76,76,51,33,87,47,61,51,27,55,50,45,57,58,55,55,54,65,72,78,110

Foldseek 3Di:
DPPPPVVVVVVVVVLVVVLVVCLVCLQVDDDDPVLVVLLVLLCDDPVSLCVVCVPPPDHSPLSPVLVVQCVPQNSGSCSSCVVVSVVVSVD

pLDDT: mean 92.69, std 8.68, range [47.34, 98.31]

Mean predicted aligned error: 4.56 Å